Protein AF-A0A9E4WDQ3-F1 (afdb_monomer)

pLDDT: mean 90.95, std 4.61, range [76.44, 95.94]

Sequence (60 aa):
MNIQEAAAASRLSPHTIRYYERQGILPQPPRGPNGYRRYTKEHVATLRLAKGLRELELPL

Radius of gyration: 11.12 Å; Cα contacts (8 Å, |Δi|>4): 64; chains: 1; bounding box: 27×20×28 Å

Foldseek 3Di:
DALVVLCVLLVHDSVVLVVCCVVVLQPFADQDPVRGGDDDVVSSVSSNVVVVCVVVVHDD

Nearest PDB structures (foldseek):
  6jgx-assembly1_B  TM=9.422E-01  e=2.295E-05  Pseudomonas putida
  6jni-assembly3_E  TM=9.368E-01  e=2.622E-05  Pseudomonas putida
  6jni-assembly2_D  TM=9.393E-01  e=2.996E-05  Pseudomonas putida
  6jyw-assembly1_B  TM=9.342E-01  e=3.912E-05  Pseudomonas putida
  6jni-assembly4_H  TM=9.373E-01  e=4.181E-05  Pseudomonas putida

Secondary structure (DSSP, 8-state):
--HHHHHHHHT--HHHHHHHHHTTSSPPPPB-TTSSB---HHHHHHHHHHHHHHHTT---

Solvent-accessible surface area (backbone atoms only — not comparable to full-atom values): 3483 Å² total; per-residue (Å²): 74,46,59,67,56,41,16,65,75,36,76,44,52,58,67,56,54,54,47,32,39,73,71,57,78,36,74,78,54,56,64,42,100,84,70,45,57,37,43,52,73,67,56,36,51,52,47,38,49,57,49,54,38,51,76,68,75,42,90,130

Mean predicted aligned error: 3.46 Å

Structure (mmCIF, N/CA/C/O backbone):
data_AF-A0A9E4WDQ3-F1
#
_entry.id   AF-A0A9E4WDQ3-F1
#
loop_
_atom_site.group_PDB
_atom_site.id
_atom_site.type_symbol
_atom_site.label_atom_id
_atom_site.label_alt_id
_atom_site.label_comp_id
_atom_site.label_asym_id
_atom_site.label_entity_id
_atom_site.label_seq_id
_atom_site.pdbx_PDB_ins_code
_atom_site.Cartn_x
_atom_site.Cartn_y
_atom_site.Cartn_z
_atom_site.occupancy
_atom_site.B_iso_or_equiv
_atom_site.auth_seq_id
_atom_site.auth_comp_id
_atom_site.auth_asym_id
_atom_site.auth_atom_id
_atom_site.pdbx_PDB_model_num
ATOM 1 N N . MET A 1 1 ? 5.967 0.468 -10.234 1.00 89.25 1 MET A N 1
ATOM 2 C CA . MET A 1 1 ? 6.462 0.912 -8.925 1.00 89.25 1 MET A CA 1
ATOM 3 C C . MET A 1 1 ? 6.717 -0.320 -8.072 1.00 89.25 1 MET A C 1
ATOM 5 O O . MET A 1 1 ? 5.942 -1.269 -8.181 1.00 89.25 1 MET A O 1
ATOM 9 N N . ASN A 1 2 ? 7.792 -0.362 -7.291 1.00 92.00 2 ASN A N 1
ATOM 10 C CA . ASN A 1 2 ? 8.008 -1.420 -6.298 1.00 92.00 2 ASN A CA 1
ATOM 11 C C . ASN A 1 2 ? 7.204 -1.124 -5.008 1.00 92.00 2 ASN A C 1
ATOM 13 O O . ASN A 1 2 ? 6.530 -0.097 -4.909 1.00 92.00 2 ASN A O 1
ATOM 17 N N . ILE A 1 3 ? 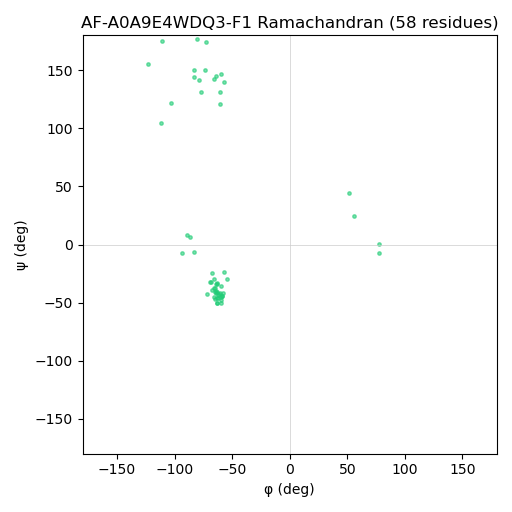7.244 -2.023 -4.018 1.00 92.25 3 ILE A N 1
ATOM 18 C CA . ILE A 1 3 ? 6.474 -1.839 -2.773 1.00 92.25 3 ILE A CA 1
ATOM 19 C C . ILE A 1 3 ? 6.955 -0.644 -1.936 1.00 92.25 3 ILE A C 1
ATOM 21 O O . ILE A 1 3 ? 6.147 -0.032 -1.247 1.00 92.25 3 ILE A O 1
ATOM 25 N N . GLN A 1 4 ? 8.242 -0.292 -2.005 1.00 94.12 4 GLN A N 1
ATOM 26 C CA . GLN A 1 4 ? 8.803 0.844 -1.266 1.00 94.12 4 GLN A CA 1
ATOM 27 C C . GLN A 1 4 ? 8.323 2.170 -1.862 1.00 94.12 4 GLN A C 1
ATOM 29 O O . GLN A 1 4 ? 7.885 3.062 -1.142 1.00 94.12 4 GLN A O 1
ATOM 34 N N . GLU A 1 5 ? 8.309 2.270 -3.190 1.00 94.50 5 GLU A N 1
ATOM 35 C CA . GLU A 1 5 ? 7.762 3.420 -3.912 1.00 94.50 5 GLU A CA 1
ATOM 36 C C . GLU A 1 5 ? 6.254 3.567 -3.669 1.00 94.50 5 GLU A C 1
ATOM 38 O O . GLU A 1 5 ? 5.766 4.673 -3.444 1.00 94.50 5 GLU A O 1
ATOM 43 N N . ALA A 1 6 ? 5.508 2.457 -3.668 1.00 93.94 6 ALA A N 1
ATOM 44 C CA . ALA A 1 6 ? 4.079 2.466 -3.357 1.00 93.94 6 ALA A CA 1
ATOM 45 C C . ALA A 1 6 ? 3.807 2.881 -1.901 1.00 93.94 6 ALA A C 1
ATOM 47 O O . ALA A 1 6 ? 2.887 3.660 -1.647 1.00 93.94 6 ALA A O 1
ATOM 48 N N . ALA A 1 7 ? 4.621 2.407 -0.955 1.00 95.62 7 ALA A N 1
ATOM 49 C CA . ALA A 1 7 ? 4.575 2.790 0.455 1.00 95.62 7 ALA A CA 1
ATOM 50 C C . ALA A 1 7 ? 4.805 4.294 0.641 1.00 95.62 7 ALA A C 1
ATOM 52 O O . ALA A 1 7 ? 3.972 4.976 1.243 1.00 95.62 7 ALA A O 1
ATOM 53 N N . ALA A 1 8 ? 5.865 4.834 0.035 1.00 95.94 8 ALA A N 1
ATOM 54 C CA . ALA A 1 8 ? 6.150 6.265 0.054 1.00 95.94 8 ALA A CA 1
ATOM 55 C C . ALA A 1 8 ? 5.002 7.082 -0.568 1.00 95.94 8 ALA A C 1
ATOM 57 O O . ALA A 1 8 ? 4.532 8.054 0.024 1.00 95.94 8 ALA A O 1
ATOM 58 N N . ALA A 1 9 ? 4.479 6.653 -1.722 1.00 95.31 9 ALA A N 1
ATOM 59 C CA . ALA A 1 9 ? 3.412 7.366 -2.421 1.00 95.31 9 ALA A CA 1
ATOM 60 C C . ALA A 1 9 ? 2.054 7.317 -1.691 1.00 95.31 9 ALA A C 1
ATOM 62 O O . ALA A 1 9 ? 1.271 8.267 -1.787 1.00 95.31 9 ALA A O 1
ATOM 63 N N . SER A 1 10 ? 1.751 6.236 -0.970 1.00 94.12 10 SER A N 1
ATOM 64 C CA . SER A 1 10 ? 0.499 6.065 -0.211 1.00 94.12 10 SER A CA 1
ATOM 65 C C . SER A 1 10 ? 0.597 6.493 1.258 1.00 94.12 10 SER A C 1
ATOM 67 O O . SER A 1 10 ? -0.426 6.562 1.937 1.00 94.12 10 SER A O 1
ATOM 69 N N . ARG A 1 11 ? 1.801 6.830 1.749 1.00 94.62 11 ARG A N 1
ATOM 70 C CA . ARG A 1 11 ? 2.096 7.064 3.176 1.00 94.62 11 ARG A CA 1
ATOM 71 C C . ARG A 1 11 ? 1.608 5.910 4.058 1.00 94.62 11 ARG A C 1
ATOM 73 O O . ARG A 1 11 ? 0.979 6.137 5.096 1.00 94.62 11 ARG A O 1
ATOM 80 N N . LEU A 1 12 ? 1.870 4.689 3.604 1.00 94.88 12 LEU A N 1
ATOM 81 C CA . LEU A 1 12 ? 1.599 3.440 4.308 1.00 94.88 12 LEU A CA 1
ATOM 82 C C . LEU A 1 12 ? 2.892 2.648 4.446 1.00 94.88 12 LEU A C 1
ATOM 84 O O . LEU A 1 12 ? 3.805 2.787 3.638 1.00 94.88 12 LEU A O 1
ATOM 88 N N . SER A 1 13 ? 2.961 1.772 5.444 1.00 95.69 13 SER A N 1
ATOM 89 C CA . SER A 1 13 ? 4.084 0.843 5.541 1.00 95.69 13 SER A CA 1
ATOM 90 C C . SER A 1 13 ? 3.960 -0.272 4.484 1.00 95.69 13 SER A C 1
ATOM 92 O O . SER A 1 13 ? 2.842 -0.700 4.172 1.00 95.69 13 SER A O 1
ATOM 94 N N . PRO A 1 14 ? 5.076 -0.841 3.987 1.00 95.00 14 PRO A N 1
ATOM 95 C CA . PRO A 1 14 ? 5.038 -2.048 3.157 1.00 95.00 14 PRO A CA 1
ATOM 96 C C . PRO A 1 14 ? 4.299 -3.214 3.830 1.00 95.00 14 PRO A C 1
ATOM 98 O O . PRO A 1 14 ? 3.708 -4.056 3.156 1.00 95.00 14 PRO A O 1
ATOM 101 N N . HIS A 1 15 ? 4.314 -3.274 5.167 1.00 95.25 15 HIS A N 1
ATOM 102 C CA . HIS A 1 15 ? 3.558 -4.264 5.928 1.00 95.25 15 HIS A CA 1
ATOM 103 C C . HIS A 1 15 ? 2.042 -4.066 5.773 1.00 95.25 15 HIS A C 1
ATOM 105 O O . HIS A 1 15 ? 1.335 -5.031 5.486 1.00 95.25 15 HIS A O 1
ATOM 111 N N . THR A 1 16 ? 1.558 -2.824 5.869 1.00 94.62 16 THR A N 1
ATOM 112 C CA . THR A 1 16 ? 0.142 -2.473 5.670 1.00 94.62 16 THR A CA 1
ATOM 113 C C . THR A 1 16 ? -0.319 -2.772 4.247 1.00 94.62 16 THR A C 1
ATOM 115 O O . THR A 1 16 ? -1.392 -3.335 4.064 1.00 94.62 16 THR A O 1
ATOM 118 N N . ILE A 1 17 ? 0.509 -2.480 3.240 1.00 94.19 17 ILE A N 1
ATOM 119 C CA . ILE A 1 17 ? 0.192 -2.810 1.841 1.00 94.19 17 ILE A CA 1
ATOM 120 C C . ILE A 1 17 ? 0.008 -4.323 1.675 1.00 94.19 17 ILE A C 1
ATOM 122 O O . ILE A 1 17 ? -0.999 -4.767 1.133 1.00 94.19 17 ILE A O 1
ATOM 126 N N . ARG A 1 18 ? 0.928 -5.134 2.215 1.00 93.56 18 ARG A N 1
ATOM 127 C CA . ARG A 1 18 ? 0.789 -6.601 2.193 1.00 93.56 18 ARG A CA 1
ATOM 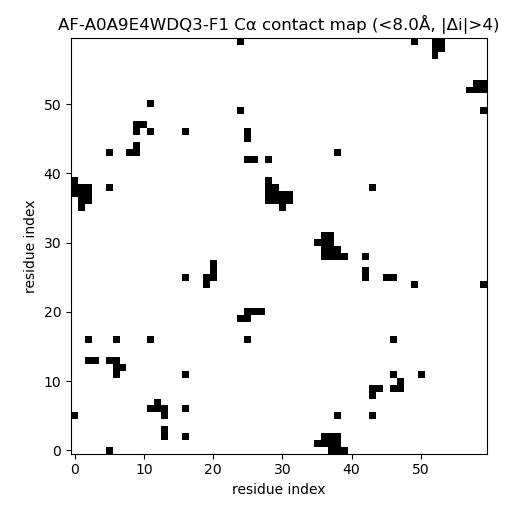128 C C . ARG A 1 18 ? -0.423 -7.086 2.980 1.00 93.56 18 ARG A C 1
ATOM 130 O O . ARG A 1 18 ? -0.980 -8.122 2.640 1.00 93.56 18 ARG A O 1
ATOM 137 N N . TYR A 1 19 ? -0.793 -6.397 4.056 1.00 93.88 19 TYR A N 1
ATOM 138 C CA . TYR A 1 19 ? -2.008 -6.708 4.800 1.00 93.88 19 TYR A CA 1
ATOM 139 C C . TYR A 1 19 ? -3.252 -6.464 3.935 1.00 93.88 19 TYR A C 1
ATOM 141 O O . TYR A 1 19 ? -4.066 -7.371 3.808 1.00 93.88 19 TYR A O 1
ATOM 149 N N . TYR A 1 20 ? -3.347 -5.323 3.250 1.00 93.12 20 TYR A N 1
ATOM 150 C CA . TYR A 1 20 ? -4.454 -5.038 2.329 1.00 93.12 20 TYR A CA 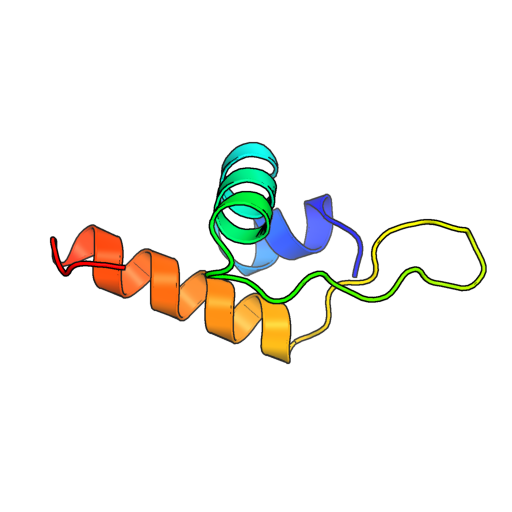1
ATOM 151 C C . TYR A 1 20 ? -4.506 -5.989 1.129 1.00 93.12 20 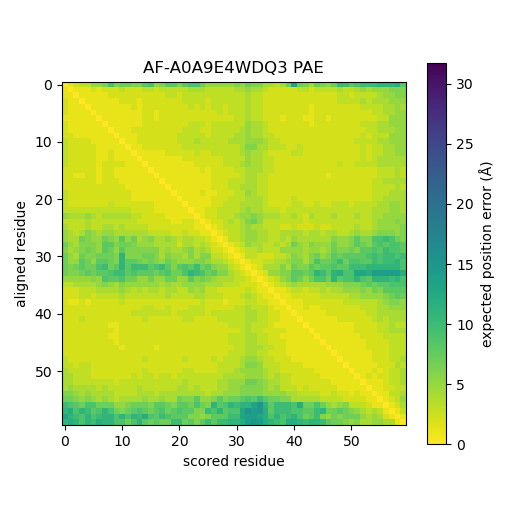TYR A C 1
ATOM 153 O O . TYR A 1 20 ? -5.598 -6.372 0.724 1.00 93.12 20 TYR A O 1
ATOM 161 N N . GLU A 1 21 ? -3.362 -6.457 0.625 1.00 92.12 21 GLU A N 1
ATOM 162 C CA . GLU A 1 21 ? -3.327 -7.546 -0.366 1.00 92.12 21 GLU A CA 1
ATOM 163 C C . GLU A 1 21 ? -3.909 -8.854 0.190 1.00 92.12 21 GLU A C 1
ATOM 165 O O . GLU A 1 21 ? -4.663 -9.537 -0.497 1.00 92.12 21 GLU A O 1
ATOM 170 N N . ARG A 1 22 ? -3.569 -9.220 1.436 1.00 92.50 22 ARG A N 1
ATOM 171 C CA . ARG A 1 22 ? -4.080 -10.446 2.077 1.00 92.50 22 ARG A CA 1
ATOM 172 C C . ARG A 1 22 ? -5.571 -10.377 2.389 1.0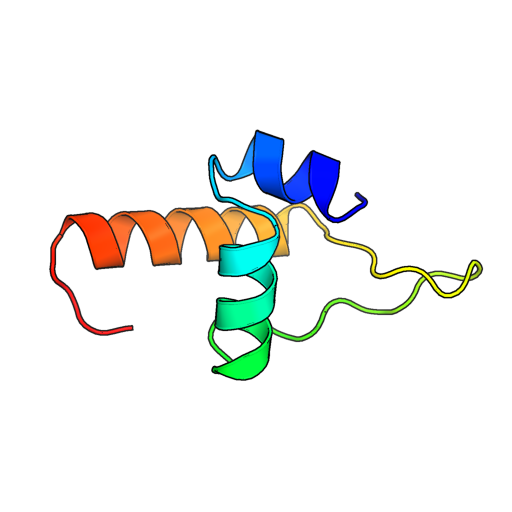0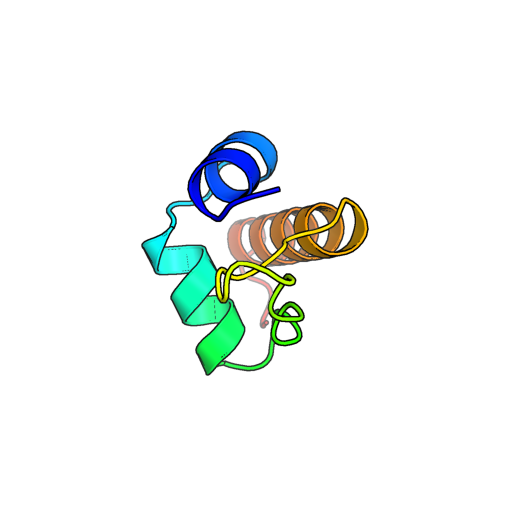 92.50 22 ARG A C 1
ATOM 174 O O . ARG A 1 22 ? -6.219 -11.412 2.401 1.00 92.50 22 ARG A O 1
ATOM 181 N N . GLN A 1 23 ? -6.090 -9.191 2.692 1.00 91.50 23 GLN A N 1
ATOM 182 C CA . GLN A 1 23 ? -7.516 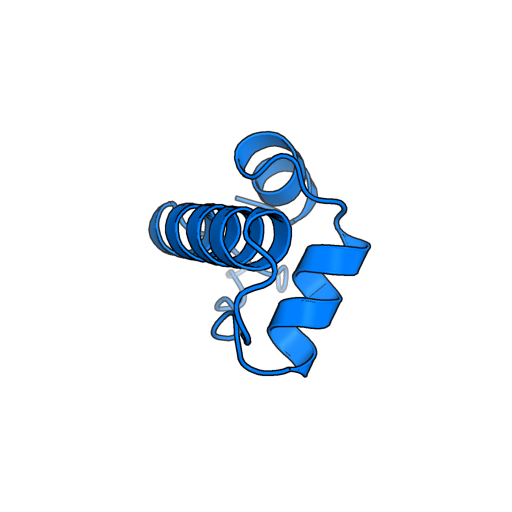-8.975 2.955 1.00 91.50 23 GLN A CA 1
ATOM 183 C C . GLN A 1 23 ? -8.338 -8.785 1.671 1.00 91.50 23 GLN A C 1
ATOM 185 O O . GLN A 1 23 ? -9.554 -8.698 1.747 1.00 91.50 23 GLN A O 1
ATOM 190 N N . GLY A 1 24 ? -7.699 -8.702 0.498 1.00 90.31 24 GLY A N 1
ATOM 191 C CA . GLY A 1 24 ? -8.387 -8.467 -0.776 1.00 90.31 24 GLY A CA 1
ATOM 192 C C . GLY A 1 24 ? -8.806 -7.012 -1.023 1.00 90.31 24 GLY A C 1
ATOM 193 O O . GLY A 1 24 ? -9.336 -6.716 -2.087 1.00 90.31 24 GLY A O 1
ATOM 194 N N . ILE A 1 25 ? -8.516 -6.097 -0.091 1.00 89.69 25 ILE A N 1
ATOM 195 C CA . ILE A 1 25 ? -8.789 -4.652 -0.208 1.00 89.69 25 ILE A CA 1
ATOM 196 C C . ILE A 1 25 ? -7.982 -4.039 -1.359 1.00 89.69 25 ILE A C 1
ATOM 198 O O . ILE A 1 25 ? -8.468 -3.185 -2.099 1.00 89.69 25 ILE A O 1
ATOM 202 N N . LEU A 1 26 ? -6.727 -4.472 -1.513 1.00 91.44 26 LEU A N 1
ATOM 203 C CA . LEU A 1 26 ? -5.917 -4.146 -2.679 1.00 91.44 26 LEU A CA 1
ATOM 204 C C . LEU A 1 26 ? -5.870 -5.376 -3.596 1.00 91.44 26 LEU A C 1
ATOM 206 O O . LEU A 1 26 ? -5.376 -6.417 -3.147 1.00 91.44 26 LEU A O 1
ATOM 210 N N . PRO A 1 27 ? -6.307 -5.283 -4.867 1.00 88.00 27 PRO A N 1
ATOM 211 C CA . PRO A 1 27 ? -6.111 -6.371 -5.816 1.00 88.00 27 PRO A CA 1
ATOM 212 C C . PRO A 1 27 ? -4.623 -6.707 -5.924 1.00 88.00 27 PRO A C 1
ATOM 214 O O . PRO A 1 27 ? -3.768 -5.816 -5.902 1.00 88.00 27 PRO A O 1
ATOM 217 N N . GLN A 1 28 ? -4.304 -8.002 -6.009 1.00 86.31 28 GLN A N 1
ATOM 218 C CA . GLN A 1 28 ? -2.911 -8.430 -6.056 1.00 86.31 28 GLN A CA 1
ATOM 219 C C . GLN A 1 28 ? -2.225 -7.834 -7.294 1.00 86.31 28 GLN A C 1
ATOM 221 O O . GLN A 1 28 ? -2.661 -8.097 -8.418 1.00 86.31 28 GLN A O 1
ATOM 226 N N . PRO A 1 29 ? -1.149 -7.047 -7.116 1.00 85.00 29 PRO A N 1
ATOM 227 C CA . PRO A 1 29 ? -0.481 -6.412 -8.236 1.00 85.00 29 PRO A CA 1
ATOM 228 C C . PRO A 1 29 ? 0.164 -7.473 -9.136 1.00 85.00 29 PRO A C 1
ATOM 230 O O . PRO A 1 29 ? 0.747 -8.442 -8.627 1.00 85.00 29 PRO A O 1
ATOM 233 N N . PRO A 1 30 ? 0.133 -7.286 -10.466 1.00 84.81 30 PRO A N 1
ATOM 234 C CA . PRO A 1 30 ? 0.773 -8.211 -11.385 1.00 84.81 30 PRO A CA 1
ATOM 235 C C . PRO A 1 30 ? 2.275 -8.291 -11.101 1.00 84.81 30 PRO A C 1
ATOM 237 O O . PRO A 1 30 ? 2.924 -7.310 -10.708 1.00 84.81 30 PRO A O 1
ATOM 240 N N . ARG A 1 31 ? 2.847 -9.478 -11.315 1.00 87.44 31 ARG A N 1
ATOM 241 C CA . ARG A 1 31 ? 4.300 -9.647 -11.294 1.00 87.44 31 ARG A CA 1
ATOM 242 C C . ARG A 1 31 ? 4.872 -9.109 -12.601 1.00 87.44 31 ARG A C 1
ATOM 244 O O . ARG A 1 31 ? 4.361 -9.407 -13.676 1.0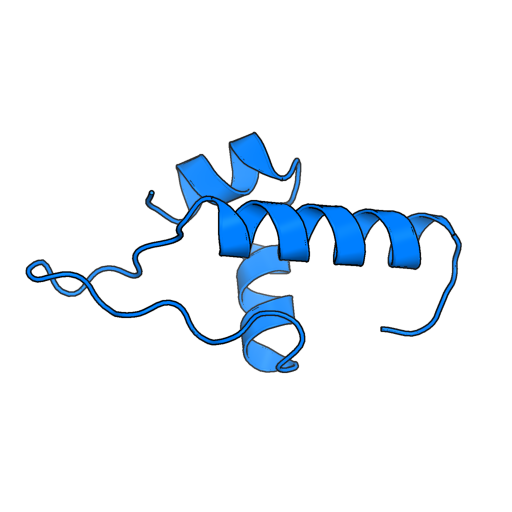0 87.44 31 ARG A O 1
ATOM 251 N N . GLY A 1 32 ? 5.903 -8.277 -12.501 1.00 82.12 32 GLY A N 1
ATOM 252 C CA . GLY A 1 32 ? 6.655 -7.815 -13.659 1.00 82.12 32 GLY A CA 1
ATOM 253 C C . GLY A 1 32 ? 7.545 -8.921 -14.245 1.00 82.12 32 GLY A C 1
ATOM 254 O O . GLY A 1 32 ? 7.696 -9.979 -13.631 1.00 82.12 32 GLY A O 1
ATOM 255 N N . PRO A 1 33 ? 8.206 -8.658 -15.388 1.00 80.81 33 PRO A N 1
ATOM 256 C CA . PRO A 1 33 ? 9.126 -9.605 -16.038 1.00 80.81 33 PRO A CA 1
ATOM 257 C C . PRO A 1 33 ? 10.285 -10.064 -15.140 1.00 80.81 33 PRO A C 1
ATOM 259 O O . PRO A 1 33 ? 10.847 -11.133 -15.326 1.00 80.81 33 PRO A O 1
ATOM 262 N N . ASN A 1 34 ? 10.626 -9.254 -14.139 1.00 81.44 34 ASN A N 1
ATOM 263 C CA . ASN A 1 34 ? 11.654 -9.512 -13.135 1.00 81.44 34 ASN A CA 1
ATOM 264 C C . ASN A 1 34 ? 11.143 -10.305 -11.912 1.00 81.44 34 ASN A C 1
ATOM 266 O O . ASN A 1 34 ? 11.857 -10.427 -10.922 1.00 81.44 34 ASN A O 1
ATOM 270 N N . GLY A 1 35 ? 9.894 -10.783 -11.928 1.00 84.25 35 GLY A N 1
ATOM 271 C CA . GLY A 1 35 ? 9.280 -11.547 -10.837 1.00 84.25 35 GLY A CA 1
ATOM 272 C C . GLY A 1 35 ? 8.815 -10.712 -9.636 1.00 84.25 35 GLY A C 1
ATOM 273 O O . GLY A 1 35 ? 8.128 -11.239 -8.756 1.00 84.25 35 GLY A O 1
ATOM 274 N N . TYR A 1 36 ? 9.121 -9.412 -9.599 1.00 86.06 36 TYR A N 1
ATOM 275 C CA . TYR A 1 36 ? 8.699 -8.517 -8.521 1.00 86.06 36 TYR A CA 1
ATOM 276 C C . TYR A 1 36 ? 7.276 -7.992 -8.734 1.00 86.06 36 TYR A C 1
ATOM 278 O O . TYR A 1 36 ? 6.820 -7.793 -9.859 1.00 86.06 36 TYR A O 1
ATOM 286 N N . ARG A 1 37 ? 6.571 -7.716 -7.629 1.00 88.69 37 ARG A N 1
ATOM 287 C CA . ARG A 1 37 ? 5.263 -7.042 -7.653 1.00 88.69 37 ARG A CA 1
ATOM 288 C C . ARG A 1 37 ? 5.400 -5.650 -8.270 1.00 88.69 37 ARG A C 1
ATOM 290 O O . ARG A 1 37 ? 6.255 -4.870 -7.841 1.00 88.69 37 ARG A O 1
ATOM 297 N N . ARG A 1 38 ? 4.529 -5.324 -9.226 1.00 92.00 38 ARG A N 1
ATOM 298 C CA . ARG A 1 38 ? 4.483 -4.010 -9.870 1.00 92.00 38 ARG A CA 1
ATOM 299 C C . ARG A 1 38 ? 3.206 -3.273 -9.484 1.00 92.00 38 ARG A C 1
ATOM 301 O O . ARG A 1 38 ? 2.139 -3.526 -10.028 1.00 92.00 38 ARG A O 1
ATOM 308 N N . TYR A 1 39 ? 3.350 -2.301 -8.592 1.00 91.94 39 TYR A N 1
ATOM 309 C CA . TYR A 1 39 ? 2.284 -1.367 -8.251 1.00 91.94 39 TYR A CA 1
ATOM 310 C C . TYR A 1 39 ? 2.175 -0.290 -9.329 1.00 91.94 39 TYR A C 1
ATOM 312 O O . TYR A 1 39 ? 3.182 0.182 -9.879 1.00 91.94 39 TYR A O 1
ATOM 320 N N . THR A 1 40 ? 0.940 0.082 -9.629 1.00 93.50 40 THR A N 1
ATOM 321 C CA . THR A 1 40 ? 0.570 1.126 -10.588 1.00 93.50 40 THR A CA 1
ATOM 322 C C . THR A 1 40 ? -0.028 2.316 -9.840 1.00 93.50 40 THR A C 1
ATOM 324 O O . THR A 1 40 ? -0.206 2.266 -8.619 1.00 93.50 40 THR A O 1
ATOM 327 N N . LYS A 1 41 ? -0.333 3.402 -10.556 1.00 93.44 41 LYS A N 1
ATOM 328 C CA . LYS A 1 41 ? -0.946 4.590 -9.946 1.00 93.44 41 LYS A CA 1
ATOM 329 C C . LYS A 1 41 ? -2.331 4.278 -9.374 1.00 93.44 41 LYS A C 1
ATOM 331 O O . LYS A 1 41 ? -2.676 4.798 -8.318 1.00 93.44 41 LYS A O 1
ATOM 336 N N . GLU A 1 42 ? -3.069 3.382 -10.019 1.00 93.00 42 GLU A N 1
ATOM 337 C CA . GLU A 1 42 ? -4.387 2.907 -9.591 1.00 93.00 42 GLU A CA 1
ATOM 338 C C . GLU A 1 42 ? -4.285 2.199 -8.236 1.00 93.00 42 GLU A C 1
ATOM 340 O O . GLU A 1 42 ? -5.010 2.544 -7.308 1.00 93.00 42 GLU A O 1
ATOM 345 N N . HIS A 1 43 ? -3.299 1.310 -8.065 1.00 94.06 43 HIS A N 1
ATOM 346 C CA . HIS A 1 43 ? -3.042 0.667 -6.773 1.00 94.06 43 HIS A CA 1
ATOM 347 C C . HIS A 1 43 ? -2.756 1.694 -5.667 1.00 94.06 43 HIS A C 1
ATOM 349 O O . HIS A 1 43 ? -3.257 1.569 -4.552 1.00 94.06 43 HIS A O 1
ATOM 355 N N . VAL A 1 44 ? -1.968 2.735 -5.961 1.00 94.50 44 VAL A N 1
ATOM 356 C CA . VAL A 1 44 ? -1.682 3.808 -4.993 1.00 94.50 44 VAL A CA 1
ATOM 357 C C . VAL A 1 44 ? -2.945 4.603 -4.647 1.00 94.50 44 VAL A C 1
ATOM 359 O O . VAL A 1 44 ? -3.118 4.977 -3.487 1.00 94.50 44 VAL A O 1
ATOM 362 N N . ALA A 1 45 ? -3.836 4.848 -5.611 1.00 94.50 45 ALA A N 1
ATOM 363 C CA . ALA A 1 45 ? -5.114 5.509 -5.360 1.00 94.50 45 ALA A CA 1
ATOM 364 C C . ALA A 1 45 ? -6.005 4.676 -4.423 1.00 94.50 45 ALA A C 1
ATOM 366 O O . ALA A 1 45 ? -6.489 5.207 -3.424 1.00 94.50 45 ALA A O 1
ATOM 367 N N . THR A 1 46 ? -6.128 3.366 -4.665 1.00 94.12 46 THR A N 1
ATOM 368 C CA . THR A 1 46 ? -6.846 2.438 -3.773 1.00 94.12 46 THR A CA 1
ATOM 369 C C . THR A 1 46 ? -6.249 2.428 -2.368 1.00 94.12 46 THR A C 1
ATOM 371 O O . THR A 1 46 ? -6.978 2.527 -1.385 1.00 94.12 46 THR A O 1
ATOM 374 N N . LEU A 1 47 ? -4.918 2.381 -2.251 1.00 94.75 47 LEU A N 1
ATOM 375 C CA . LEU A 1 47 ? -4.227 2.429 -0.959 1.00 94.75 47 LEU A CA 1
ATOM 376 C C . LEU A 1 47 ? -4.516 3.722 -0.183 1.00 94.75 47 LEU A C 1
ATOM 378 O O . LEU A 1 47 ? -4.719 3.678 1.030 1.00 94.75 47 LEU A O 1
ATOM 382 N N . ARG A 1 48 ? -4.544 4.872 -0.867 1.00 94.44 48 ARG A N 1
ATOM 383 C CA . ARG A 1 48 ? -4.884 6.164 -0.250 1.00 94.44 48 ARG A CA 1
ATOM 384 C C . ARG A 1 48 ? -6.345 6.218 0.189 1.00 94.44 48 ARG A C 1
ATOM 386 O O . ARG A 1 48 ? -6.615 6.732 1.269 1.00 94.44 48 ARG A O 1
ATOM 393 N N . LEU A 1 49 ? -7.258 5.661 -0.606 1.00 93.50 49 LEU A N 1
ATOM 394 C CA . LEU A 1 49 ? -8.671 5.568 -0.246 1.00 93.50 49 LEU A CA 1
ATOM 395 C C . LEU A 1 49 ? -8.863 4.685 0.993 1.00 93.50 49 LEU A C 1
ATOM 397 O O . LEU A 1 49 ? -9.451 5.132 1.971 1.00 93.50 49 LEU A O 1
ATOM 401 N N . ALA A 1 50 ? -8.286 3.480 0.997 1.00 92.25 50 ALA A N 1
ATOM 402 C CA . ALA A 1 50 ? -8.343 2.566 2.138 1.00 92.25 50 ALA A CA 1
ATOM 403 C C . ALA A 1 50 ? -7.729 3.179 3.407 1.00 92.25 50 ALA A C 1
ATOM 405 O O . ALA A 1 50 ? -8.208 2.959 4.517 1.00 92.25 50 ALA A O 1
ATOM 406 N N . LYS A 1 51 ? -6.668 3.981 3.263 1.00 92.44 51 LYS A N 1
ATOM 407 C CA . LYS A 1 51 ? -6.114 4.754 4.377 1.00 92.44 51 LYS A CA 1
ATOM 408 C C . LYS A 1 51 ? -7.122 5.776 4.913 1.00 92.44 51 LYS A C 1
ATOM 410 O O . LYS A 1 51 ? -7.351 5.793 6.116 1.00 92.44 51 LYS A O 1
ATOM 415 N N . GLY A 1 52 ? -7.721 6.585 4.039 1.00 92.94 52 GLY A N 1
ATOM 416 C CA . GLY A 1 52 ? -8.686 7.613 4.437 1.00 92.94 52 GLY A CA 1
ATOM 417 C C . GLY A 1 52 ? -9.928 7.030 5.110 1.00 92.94 52 GLY A C 1
ATOM 418 O O . GLY A 1 52 ? -10.341 7.524 6.150 1.00 92.94 52 GLY A O 1
ATOM 419 N N . LEU A 1 53 ? -10.473 5.930 4.581 1.00 92.38 53 LEU A N 1
ATOM 420 C CA . LEU A 1 53 ? -11.599 5.223 5.203 1.00 92.38 53 LEU A CA 1
ATOM 421 C C . LEU A 1 53 ? -11.256 4.755 6.623 1.00 92.38 53 LEU A C 1
ATOM 423 O O . LEU A 1 53 ? -12.029 4.974 7.549 1.00 92.38 53 LEU A O 1
ATOM 427 N N . ARG A 1 54 ? -10.058 4.192 6.817 1.00 89.62 54 ARG A N 1
ATOM 428 C CA . ARG A 1 54 ? -9.593 3.747 8.135 1.00 89.62 54 ARG A CA 1
ATOM 429 C C . ARG A 1 54 ? -9.379 4.893 9.124 1.00 89.62 5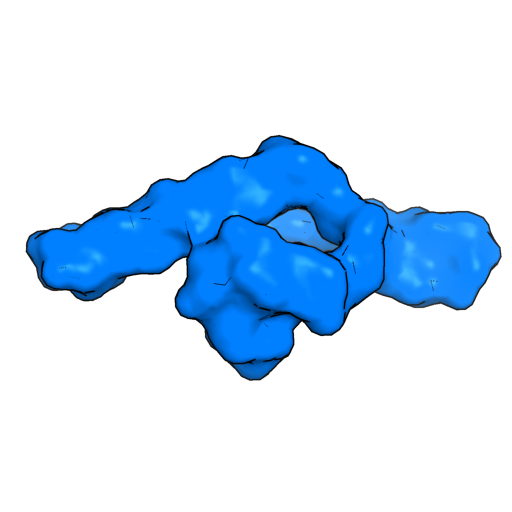4 ARG A C 1
ATOM 431 O O . ARG A 1 54 ? -9.641 4.715 10.306 1.00 89.62 54 ARG A O 1
ATOM 438 N N . GLU A 1 55 ? -8.885 6.040 8.661 1.00 90.75 55 GLU A N 1
ATOM 439 C CA . GLU A 1 55 ? -8.731 7.249 9.488 1.00 90.75 55 GLU A CA 1
ATOM 440 C C . GLU A 1 55 ? -10.084 7.844 9.904 1.00 90.75 55 GLU A C 1
ATOM 442 O O . GLU A 1 55 ? -10.169 8.491 10.942 1.00 90.75 55 GLU A O 1
ATOM 447 N N . LEU A 1 56 ? -11.138 7.583 9.128 1.00 92.38 56 LEU A N 1
ATOM 448 C CA . LEU A 1 56 ? -12.521 7.957 9.431 1.00 92.38 56 LEU A CA 1
ATOM 449 C C . LEU A 1 56 ? -13.277 6.890 10.246 1.00 92.38 56 LEU A C 1
ATOM 451 O O . LEU A 1 56 ? -14.491 6.995 10.388 1.00 92.38 56 LEU A O 1
ATOM 455 N N . GLU A 1 57 ? -12.584 5.855 10.734 1.00 88.75 57 GLU A N 1
ATOM 456 C CA . GLU A 1 57 ? -13.174 4.703 11.440 1.00 88.75 57 GLU A CA 1
ATOM 457 C C . GLU A 1 57 ? -14.260 3.966 10.633 1.00 88.75 57 GLU A C 1
ATOM 459 O O . GLU A 1 57 ? -15.114 3.269 11.182 1.00 88.75 57 GLU A O 1
ATOM 464 N N . LEU A 1 58 ? -14.211 4.083 9.302 1.00 83.44 58 LEU A N 1
ATOM 465 C CA . LEU A 1 58 ? -15.119 3.384 8.405 1.00 83.44 58 LEU A CA 1
ATOM 466 C C . LEU A 1 58 ? -14.622 1.952 8.145 1.00 83.44 58 LEU A C 1
ATOM 468 O O . LEU A 1 58 ? -13.410 1.722 8.041 1.00 83.44 58 LEU A O 1
ATOM 472 N N . PRO A 1 59 ? -15.542 0.980 8.015 1.00 77.56 59 PRO A N 1
ATOM 473 C CA . PRO A 1 59 ? -15.185 -0.394 7.683 1.00 77.56 59 PRO A CA 1
ATOM 474 C C . PRO A 1 59 ? -14.548 -0.489 6.286 1.00 77.56 59 PRO A C 1
ATOM 476 O O . PRO A 1 59 ? -14.923 0.248 5.370 1.00 77.56 59 PRO A O 1
ATOM 479 N N . LEU A 1 60 ? -13.578 -1.402 6.153 1.00 76.44 60 LEU A N 1
ATOM 480 C CA . LEU A 1 60 ? -12.830 -1.708 4.926 1.00 76.44 60 LEU A CA 1
ATOM 481 C C . LEU A 1 60 ? -13.266 -3.032 4.305 1.00 76.44 60 LEU A C 1
ATOM 483 O O . LEU A 1 60 ? -13.559 -3.964 5.087 1.00 76.44 60 LEU A O 1
#